Protein AF-A0A8K0RUJ5-F1 (afdb_monomer_lite)

Secondary structure (DSSP, 8-state):
---HHHHHHHHHHHHTTTTS--EEE-TTS-EEEES-EEEETTTTEEEEGGGBPTTS-PBPPTTPPP-EEE-TTS-EEE---

Sequence (81 aa):
MHFTSTLSVLATALSLAVGTSAWAQSGDGTWVANNEWHYLYRTGWTAHQSCTWMNTEDPREEGTACAYWTNGQGGTFNGRK

Structure (mmCIF, N/CA/C/O backbone):
data_AF-A0A8K0RUJ5-F1
#
_entry.id   AF-A0A8K0RUJ5-F1
#
loop_
_atom_site.group_PDB
_atom_site.id
_atom_site.type_symbol
_atom_site.label_atom_id
_atom_site.label_alt_id
_atom_site.label_comp_id
_atom_site.label_asym_id
_atom_site.label_entity_id
_atom_site.label_seq_id
_atom_site.pdbx_PDB_ins_code
_atom_site.Cartn_x
_atom_site.Cartn_y
_atom_site.Cartn_z
_atom_site.occupancy
_atom_site.B_iso_or_equiv
_atom_site.auth_seq_id
_atom_site.auth_comp_id
_atom_site.auth_asym_id
_atom_site.auth_atom_id
_atom_site.pdbx_PDB_model_num
ATOM 1 N N . MET A 1 1 ? -24.771 -3.757 17.201 1.00 38.59 1 MET A N 1
ATOM 2 C CA . MET A 1 1 ? -23.313 -3.963 17.077 1.00 38.59 1 MET A CA 1
ATOM 3 C C . MET A 1 1 ? -22.729 -2.680 16.502 1.00 38.59 1 MET A C 1
ATOM 5 O O . MET A 1 1 ? -23.040 -2.347 15.366 1.00 38.59 1 MET A O 1
ATOM 9 N N . HIS A 1 2 ? -22.010 -1.900 17.312 1.00 38.28 2 HIS A N 1
ATOM 10 C CA . HIS A 1 2 ? -21.340 -0.666 16.886 1.00 38.28 2 HIS A CA 1
ATOM 11 C C . HIS A 1 2 ? -20.090 -1.038 16.068 1.00 38.28 2 HIS A C 1
ATOM 13 O O . HIS A 1 2 ? -18.999 -1.132 16.614 1.00 38.28 2 HIS A O 1
ATOM 19 N N . PHE A 1 3 ? -20.253 -1.294 14.769 1.00 48.41 3 PHE A N 1
ATOM 20 C CA . PHE A 1 3 ? -19.123 -1.443 13.835 1.00 48.41 3 PHE A CA 1
ATOM 21 C C . PHE A 1 3 ? -18.756 -0.127 13.134 1.00 48.41 3 PHE A C 1
ATOM 23 O O . PHE A 1 3 ? -17.755 -0.050 12.433 1.00 48.41 3 PHE A O 1
ATOM 30 N N . THR A 1 4 ? -19.531 0.934 13.356 1.00 51.38 4 THR A N 1
ATOM 31 C CA . THR A 1 4 ? -19.315 2.232 12.710 1.00 51.38 4 THR A CA 1
ATOM 32 C C . THR A 1 4 ? -18.158 3.015 13.339 1.00 51.38 4 THR A C 1
ATOM 34 O O . THR A 1 4 ? -17.495 3.782 12.655 1.00 51.38 4 THR A O 1
ATOM 37 N N . SER A 1 5 ? -17.860 2.814 14.628 1.00 54.88 5 SER A N 1
ATOM 38 C CA . SER A 1 5 ? -16.907 3.676 15.344 1.00 54.88 5 SER A CA 1
ATOM 39 C C . SER A 1 5 ? -15.442 3.460 14.955 1.00 54.88 5 SER A C 1
ATOM 41 O O . SER A 1 5 ? -14.697 4.430 14.903 1.00 54.88 5 SER A O 1
ATOM 43 N N . THR A 1 6 ? -15.005 2.236 14.658 1.00 58.03 6 THR A N 1
ATOM 44 C CA . THR A 1 6 ? -13.592 1.964 14.336 1.00 58.03 6 THR A CA 1
ATOM 45 C C . THR A 1 6 ? -13.224 2.421 12.929 1.00 58.03 6 THR A C 1
ATOM 47 O O . THR A 1 6 ? -12.212 3.092 12.762 1.00 58.03 6 THR A O 1
ATOM 50 N N . LEU A 1 7 ? -14.074 2.135 11.937 1.00 61.03 7 LEU A N 1
ATOM 51 C CA . LEU A 1 7 ? -13.896 2.585 10.550 1.00 61.03 7 LEU A CA 1
ATOM 52 C C . LEU A 1 7 ? -13.931 4.111 10.435 1.00 61.03 7 LEU A C 1
ATOM 54 O O . LEU A 1 7 ? -13.105 4.692 9.735 1.00 61.03 7 LEU A O 1
ATOM 58 N N . SER A 1 8 ? -14.838 4.772 11.164 1.00 59.88 8 SER A N 1
ATOM 59 C CA . SER A 1 8 ? -14.874 6.233 11.204 1.00 59.88 8 SER A CA 1
ATOM 60 C C . SER A 1 8 ? -13.620 6.818 11.851 1.00 59.88 8 SER A C 1
ATOM 62 O O . SER A 1 8 ? -13.048 7.734 11.281 1.00 59.88 8 SER A O 1
ATOM 64 N N . VAL A 1 9 ? -13.140 6.274 12.978 1.00 65.44 9 VAL A N 1
ATOM 65 C CA . VAL A 1 9 ? -11.898 6.744 13.629 1.00 65.44 9 VAL A CA 1
ATOM 66 C C . VAL A 1 9 ? -10.672 6.537 12.733 1.00 65.44 9 VAL A C 1
ATOM 68 O O . VAL A 1 9 ? -9.817 7.420 12.668 1.00 65.44 9 VAL A O 1
ATOM 71 N N . LEU A 1 10 ? -10.611 5.415 12.006 1.00 68.00 10 LEU A N 1
ATOM 72 C CA . LEU A 1 10 ? -9.571 5.139 11.013 1.00 68.00 10 LEU A CA 1
ATOM 73 C C . LEU A 1 10 ? -9.567 6.229 9.930 1.00 68.00 10 LEU A C 1
ATOM 75 O O . LEU A 1 10 ? -8.548 6.873 9.696 1.00 68.00 10 LEU A O 1
ATOM 79 N N . ALA A 1 11 ? -10.728 6.501 9.329 1.00 66.81 11 ALA A N 1
ATOM 80 C CA . ALA A 1 11 ? -10.861 7.509 8.283 1.00 66.81 11 ALA A CA 1
ATOM 81 C C . ALA A 1 11 ? -10.443 8.906 8.764 1.00 66.81 11 ALA A C 1
ATOM 83 O O . ALA A 1 11 ? -9.721 9.597 8.044 1.00 66.81 11 ALA A O 1
ATOM 84 N N . THR A 1 12 ? -10.832 9.319 9.977 1.00 63.91 12 THR A N 1
ATOM 85 C CA . THR A 1 12 ? -10.447 10.632 10.516 1.00 63.91 12 THR A CA 1
ATOM 86 C C . THR A 1 12 ? -8.939 10.733 10.729 1.00 63.91 12 THR A C 1
ATOM 88 O O . THR A 1 12 ? -8.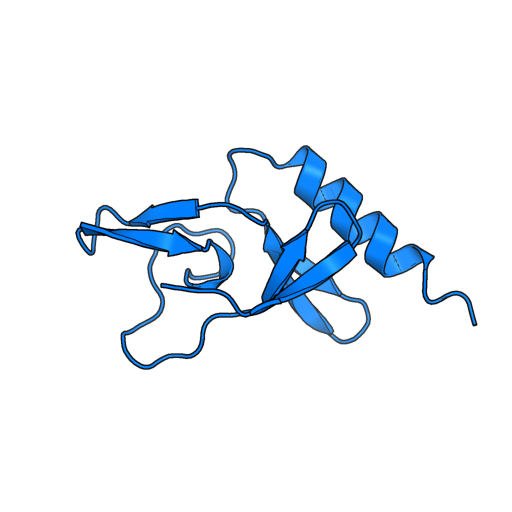342 11.734 10.340 1.00 63.91 12 THR A O 1
ATOM 91 N N . ALA A 1 13 ? -8.312 9.697 11.302 1.00 68.19 13 ALA A N 1
ATOM 92 C CA . ALA A 1 13 ? -6.874 9.677 11.568 1.00 68.19 13 ALA A CA 1
ATOM 93 C C . ALA A 1 13 ? -6.040 9.731 10.277 1.00 68.19 13 ALA A C 1
ATOM 95 O O . ALA A 1 13 ? -5.067 10.478 10.216 1.00 68.19 13 ALA A O 1
ATOM 96 N N . LEU A 1 14 ? -6.447 9.004 9.231 1.00 70.44 14 LEU A N 1
ATOM 97 C CA . LEU A 1 14 ? -5.778 9.059 7.927 1.00 70.44 14 LEU A CA 1
ATOM 98 C C . LEU A 1 14 ? -6.063 10.367 7.170 1.00 70.44 14 LEU A C 1
ATOM 100 O O . LEU A 1 14 ? -5.168 10.903 6.525 1.00 70.44 14 LEU A O 1
ATOM 104 N N . SER A 1 15 ? -7.264 10.940 7.305 1.00 64.50 15 SER A N 1
ATOM 105 C CA . SER A 1 15 ? -7.598 12.238 6.688 1.00 64.50 15 SER A CA 1
ATOM 106 C C . SER A 1 15 ? -6.803 13.402 7.289 1.00 64.50 15 SER A C 1
ATOM 108 O O . SER A 1 15 ? -6.544 14.382 6.600 1.00 64.50 15 SER A O 1
ATOM 110 N N . LEU A 1 16 ? -6.402 13.302 8.561 1.00 63.38 16 LEU A N 1
ATOM 111 C CA . LEU A 1 16 ? -5.506 14.258 9.229 1.00 63.38 16 LEU A CA 1
ATOM 112 C C . LEU A 1 16 ? -4.048 14.134 8.760 1.00 63.38 16 LEU A C 1
ATOM 114 O O . LEU A 1 16 ? -3.261 15.049 8.983 1.00 63.38 16 LEU A O 1
ATOM 118 N N . ALA A 1 17 ? -3.694 13.020 8.120 1.00 67.50 17 ALA A N 1
ATOM 119 C CA . ALA A 1 17 ? -2.338 12.686 7.703 1.00 67.50 17 ALA A CA 1
ATOM 120 C C . ALA A 1 17 ? -2.113 12.891 6.190 1.00 67.50 17 ALA A C 1
ATOM 122 O O . ALA A 1 17 ? -1.232 12.270 5.599 1.00 67.50 17 ALA A O 1
ATOM 123 N N . VAL A 1 18 ? -2.916 13.756 5.562 1.00 63.25 18 VAL A N 1
ATOM 124 C CA . VAL A 1 18 ? -2.759 14.169 4.158 1.00 63.25 18 VAL A CA 1
ATOM 125 C C . VAL A 1 18 ? -1.341 14.672 3.880 1.00 63.25 18 VAL A C 1
ATOM 127 O O . VAL A 1 18 ? -0.845 15.548 4.590 1.00 63.25 18 VAL A O 1
ATOM 130 N N . GLY A 1 19 ? -0.700 14.150 2.835 1.00 63.53 19 GLY A N 1
ATOM 1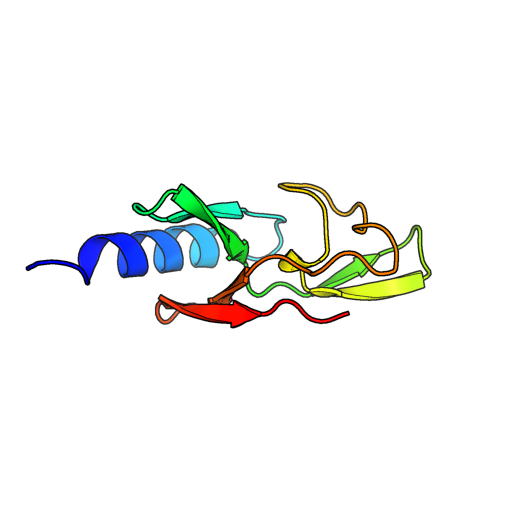31 C CA . GLY A 1 19 ? 0.687 14.487 2.497 1.00 63.53 19 GLY A CA 1
ATOM 132 C C . GLY A 1 19 ? 1.713 13.539 3.118 1.00 63.53 19 GLY A C 1
ATOM 133 O O . GLY A 1 19 ? 2.914 13.779 2.991 1.00 63.53 19 GLY A O 1
ATOM 134 N N . THR A 1 20 ? 1.275 12.512 3.852 1.00 69.50 20 THR A N 1
ATOM 135 C CA . THR A 1 20 ? 2.165 11.591 4.564 1.00 69.50 20 THR A CA 1
ATOM 136 C C . THR A 1 20 ? 1.809 10.146 4.272 1.00 69.50 20 THR A C 1
ATOM 138 O O . THR A 1 20 ? 0.645 9.790 4.091 1.00 69.50 20 THR A O 1
ATOM 141 N N . SER A 1 21 ? 2.823 9.283 4.306 1.00 72.38 21 SER A N 1
ATOM 142 C CA . SER A 1 21 ? 2.644 7.845 4.156 1.00 72.38 21 SER A CA 1
ATOM 143 C C . SER A 1 21 ? 2.030 7.224 5.423 1.00 72.38 21 SER A C 1
ATOM 145 O O . SER A 1 21 ? 2.659 6.403 6.081 1.00 72.38 21 SER A O 1
ATOM 147 N N . ALA A 1 22 ? 0.793 7.582 5.776 1.00 80.12 22 ALA A N 1
ATOM 148 C CA . ALA A 1 22 ? 0.105 7.076 6.960 1.00 80.12 22 ALA A CA 1
ATOM 149 C C . ALA A 1 22 ? -0.582 5.722 6.731 1.00 80.12 22 ALA A C 1
ATOM 151 O O . ALA A 1 22 ? -1.282 5.513 5.737 1.00 80.12 22 ALA A O 1
ATOM 152 N N . TRP A 1 23 ? -0.407 4.810 7.683 1.00 85.62 23 TRP A N 1
ATOM 153 C CA . TRP A 1 23 ? -1.074 3.512 7.726 1.00 85.62 23 TRP A CA 1
ATOM 154 C C . TRP A 1 23 ? -1.805 3.346 9.048 1.00 85.62 23 TRP A C 1
ATOM 156 O O . TRP A 1 23 ? -1.330 3.794 10.092 1.00 85.62 23 TRP A O 1
ATOM 166 N N . ALA A 1 24 ? -2.939 2.658 9.018 1.00 83.56 24 ALA A N 1
ATOM 167 C CA . ALA A 1 24 ? -3.676 2.331 10.224 1.00 83.56 24 ALA A CA 1
ATOM 168 C C . ALA A 1 24 ? -4.149 0.880 10.203 1.00 83.56 24 ALA A C 1
ATOM 170 O O . ALA A 1 24 ? -4.439 0.312 9.149 1.00 83.56 24 ALA A O 1
ATOM 171 N N . GLN A 1 25 ? -4.222 0.280 11.387 1.00 84.12 25 GLN A N 1
ATOM 172 C CA . GLN A 1 25 ? -4.731 -1.070 11.554 1.00 84.12 25 GLN A CA 1
ATOM 173 C C . GLN A 1 25 ? -6.205 -1.007 11.948 1.00 84.12 25 GLN A C 1
ATOM 175 O O . GLN A 1 25 ? -6.577 -0.367 12.932 1.00 84.12 25 GLN A O 1
ATOM 180 N N . SER A 1 26 ? -7.049 -1.665 11.164 1.00 75.38 26 SER A N 1
ATOM 181 C CA . SER A 1 26 ? -8.448 -1.894 11.497 1.00 75.38 26 SER A CA 1
ATOM 182 C C . SER A 1 26 ? -8.563 -2.892 12.659 1.00 75.38 26 SER A C 1
ATOM 184 O O . SER A 1 26 ? -7.645 -3.660 12.948 1.00 75.38 26 SER A O 1
ATOM 186 N N . GLY A 1 27 ? -9.702 -2.882 13.358 1.00 72.31 27 GLY A N 1
ATOM 187 C CA . GLY A 1 27 ? -9.934 -3.715 14.547 1.00 72.31 27 GLY A CA 1
ATOM 188 C C . GLY A 1 27 ? -9.948 -5.228 14.283 1.00 72.31 27 GLY A C 1
ATOM 189 O O . GLY A 1 27 ? -9.860 -6.010 15.222 1.00 72.31 27 GLY A O 1
ATOM 190 N N . ASP A 1 28 ? -10.038 -5.638 13.020 1.00 78.31 28 ASP A N 1
ATOM 191 C CA . ASP A 1 28 ? -9.891 -7.018 12.539 1.00 78.31 28 ASP A CA 1
ATOM 192 C C . ASP A 1 28 ? -8.423 -7.413 12.267 1.00 78.31 28 ASP A C 1
ATOM 194 O O . ASP A 1 28 ? -8.148 -8.541 11.867 1.00 78.31 28 ASP A O 1
ATOM 198 N N . GLY A 1 29 ? -7.476 -6.495 12.481 1.00 80.12 29 GLY A N 1
ATOM 199 C CA . GLY A 1 29 ? -6.049 -6.687 12.231 1.00 80.12 29 GLY A CA 1
ATOM 200 C C . GLY A 1 29 ? -5.597 -6.309 10.817 1.00 80.12 29 GLY A C 1
ATOM 201 O O . GLY A 1 29 ? -4.390 -6.315 10.557 1.00 80.12 29 GLY A O 1
ATOM 202 N N . THR A 1 30 ? -6.521 -5.941 9.923 1.00 82.88 30 THR A N 1
ATOM 203 C CA . THR A 1 30 ? -6.216 -5.546 8.541 1.00 82.88 30 THR A CA 1
ATOM 204 C C . THR A 1 30 ? -5.519 -4.188 8.505 1.00 82.88 30 THR A C 1
ATOM 206 O O . THR A 1 30 ? -5.990 -3.222 9.102 1.00 82.88 30 THR A O 1
ATOM 209 N N . TRP A 1 31 ? -4.412 -4.082 7.769 1.00 84.62 31 TRP A N 1
ATOM 210 C CA . TRP A 1 31 ? -3.719 -2.810 7.553 1.00 84.62 31 TRP A CA 1
ATOM 211 C C . TRP A 1 31 ? -4.272 -2.067 6.342 1.00 84.62 31 TRP A C 1
ATOM 213 O O . TRP A 1 31 ? -4.397 -2.634 5.254 1.00 84.62 31 TRP A O 1
ATOM 223 N N . VAL A 1 32 ? -4.564 -0.785 6.543 1.00 85.50 32 VAL A N 1
ATOM 224 C CA . VAL A 1 32 ? -5.185 0.093 5.556 1.00 85.50 32 VAL A CA 1
ATOM 225 C C . VAL A 1 32 ? -4.362 1.375 5.433 1.00 85.50 32 VAL A C 1
ATOM 227 O O . VAL A 1 32 ? -4.076 2.042 6.427 1.00 85.50 32 VAL A O 1
ATOM 230 N N . ALA A 1 33 ? -3.952 1.699 4.211 1.00 88.31 33 ALA A N 1
ATOM 231 C CA . ALA A 1 33 ? -3.206 2.913 3.887 1.00 88.31 33 ALA A CA 1
ATOM 232 C C . ALA A 1 33 ? -4.137 4.109 3.627 1.00 88.31 33 ALA A C 1
ATOM 234 O O . ALA A 1 33 ? -5.342 3.941 3.395 1.00 88.31 33 ALA A O 1
ATOM 235 N N . ASN A 1 34 ? -3.572 5.319 3.620 1.00 82.44 34 ASN A N 1
ATOM 236 C CA . ASN A 1 34 ? -4.294 6.504 3.165 1.00 82.44 34 ASN A CA 1
ATOM 237 C C . ASN A 1 34 ? -4.592 6.392 1.664 1.00 82.44 34 ASN A C 1
ATOM 239 O O . ASN A 1 34 ? -3.897 5.686 0.925 1.00 82.44 34 ASN A O 1
ATOM 243 N N . ASN A 1 35 ? -5.616 7.108 1.200 1.00 83.62 35 ASN A N 1
ATOM 244 C CA . ASN A 1 35 ? -5.867 7.281 -0.227 1.00 83.62 35 ASN A CA 1
ATOM 245 C C . ASN A 1 35 ? -4.894 8.300 -0.832 1.00 83.62 35 ASN A C 1
ATOM 247 O O . ASN A 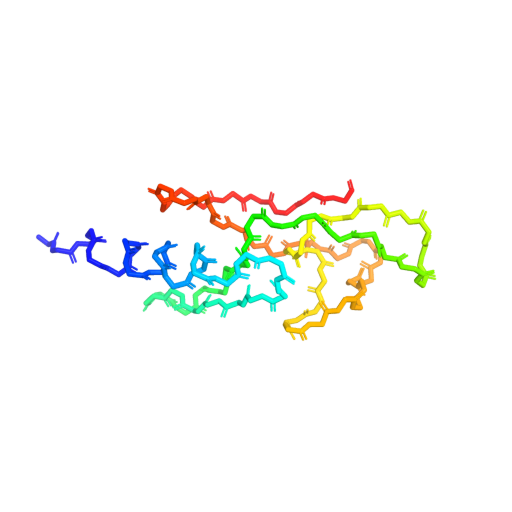1 35 ? -5.301 9.369 -1.291 1.00 83.62 35 ASN A O 1
ATOM 251 N N . GLU A 1 36 ? -3.607 7.985 -0.792 1.00 83.06 36 GLU A N 1
ATOM 252 C CA . GLU A 1 36 ? -2.561 8.872 -1.273 1.00 83.06 36 GLU A CA 1
ATOM 253 C C . GLU A 1 36 ? -1.807 8.236 -2.437 1.00 83.06 36 GLU A C 1
ATOM 255 O O . GLU A 1 36 ? -1.544 7.032 -2.450 1.00 83.06 36 GLU A O 1
ATOM 260 N N . TRP A 1 37 ? -1.502 9.045 -3.449 1.00 83.25 37 TRP A N 1
ATOM 261 C CA . TRP A 1 37 ? -0.710 8.632 -4.602 1.00 83.25 37 TRP A CA 1
ATOM 262 C C . TRP A 1 37 ? 0.712 9.147 -4.427 1.00 83.25 37 TRP A C 1
ATOM 264 O O . TRP A 1 37 ? 0.922 10.357 -4.371 1.00 83.25 37 TRP A O 1
ATOM 274 N N . HIS A 1 38 ? 1.681 8.237 -4.395 1.00 77.06 38 HIS A N 1
ATOM 275 C CA . HIS A 1 38 ? 3.097 8.583 -4.344 1.00 77.06 38 HIS A CA 1
ATOM 276 C C . HIS A 1 38 ? 3.742 8.337 -5.702 1.00 77.06 38 HIS A C 1
ATOM 278 O O . HIS A 1 38 ? 3.538 7.292 -6.326 1.00 77.06 38 HIS A O 1
ATOM 284 N N . TYR A 1 39 ? 4.557 9.291 -6.147 1.00 82.25 39 TYR A N 1
ATOM 285 C CA . TYR A 1 39 ? 5.488 9.049 -7.240 1.00 82.25 39 TYR A CA 1
ATOM 286 C C . TYR A 1 39 ? 6.701 8.297 -6.693 1.00 82.25 39 TYR A C 1
ATOM 288 O O . TYR A 1 39 ? 7.491 8.842 -5.922 1.00 82.25 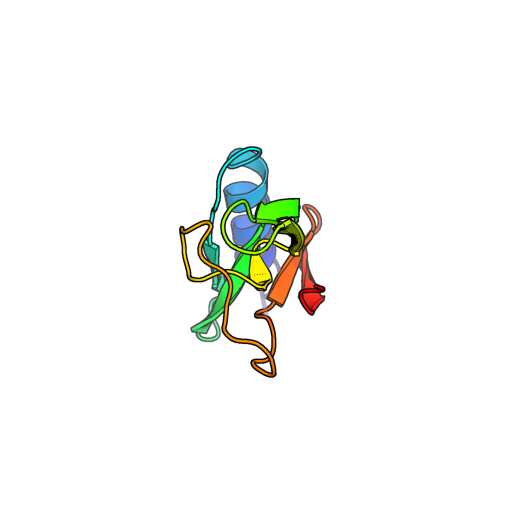39 TYR A O 1
ATOM 296 N N . LEU A 1 40 ? 6.851 7.033 -7.077 1.00 81.19 40 LEU A N 1
ATOM 297 C CA . LEU A 1 40 ? 7.908 6.177 -6.558 1.00 81.19 40 LEU A CA 1
ATOM 298 C C . LEU A 1 40 ? 9.199 6.442 -7.332 1.00 81.19 40 LEU A C 1
ATOM 300 O O . LEU A 1 40 ? 9.453 5.836 -8.371 1.00 81.19 40 LEU A O 1
ATOM 304 N N . TYR A 1 41 ? 10.045 7.338 -6.820 1.00 74.38 41 TYR A N 1
ATOM 305 C CA . TYR A 1 41 ? 11.266 7.777 -7.514 1.00 74.38 41 TYR A C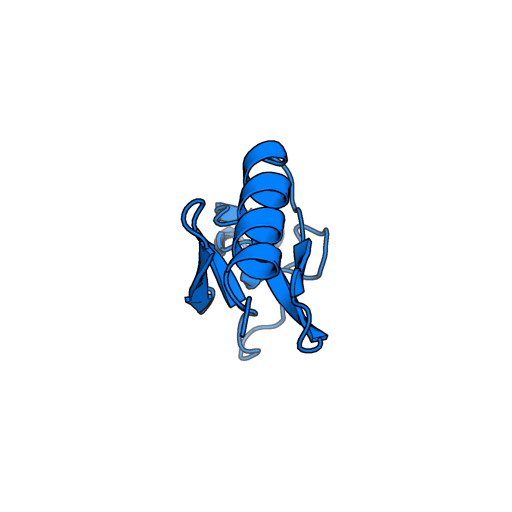A 1
ATOM 306 C C . TYR A 1 41 ? 12.239 6.628 -7.836 1.00 74.38 41 TYR A C 1
ATOM 308 O O . TYR A 1 41 ? 12.976 6.693 -8.816 1.00 74.38 41 TYR A O 1
ATOM 316 N N . ARG A 1 42 ? 12.225 5.550 -7.036 1.00 73.62 42 ARG A N 1
ATOM 317 C CA . ARG A 1 42 ? 13.041 4.347 -7.282 1.00 73.62 42 ARG A CA 1
ATOM 318 C C . ARG A 1 42 ? 12.602 3.554 -8.511 1.00 73.62 42 ARG A C 1
ATOM 320 O O . ARG A 1 42 ? 13.434 2.874 -9.101 1.00 73.62 42 ARG A O 1
ATOM 327 N N . THR A 1 43 ? 11.320 3.591 -8.864 1.00 74.69 43 THR A N 1
ATOM 328 C CA . THR A 1 43 ? 10.765 2.783 -9.960 1.00 74.69 43 THR A CA 1
ATOM 329 C C . THR A 1 43 ? 10.237 3.620 -11.122 1.00 74.69 43 THR A C 1
ATOM 331 O O . THR A 1 43 ? 10.044 3.083 -12.208 1.00 74.69 43 THR A O 1
ATOM 334 N N . GLY A 1 44 ? 10.040 4.925 -10.933 1.00 80.44 44 GLY A N 1
ATOM 335 C CA . GLY A 1 44 ? 9.671 5.878 -11.978 1.00 80.44 44 GLY A CA 1
ATOM 336 C C . GLY A 1 44 ? 8.178 5.940 -12.317 1.00 80.44 44 GLY A C 1
ATOM 337 O O . GLY A 1 44 ? 7.824 6.570 -13.313 1.00 80.44 44 GLY A O 1
ATOM 338 N N . TRP A 1 45 ? 7.302 5.320 -11.520 1.00 80.31 45 TRP A N 1
ATOM 339 C CA . TRP A 1 45 ? 5.847 5.312 -11.729 1.00 80.31 45 TRP A CA 1
ATOM 340 C C . TRP A 1 45 ? 5.079 5.720 -10.465 1.00 80.31 45 TRP A C 1
ATOM 342 O O . TRP A 1 45 ? 5.609 5.669 -9.353 1.00 80.31 45 TRP A O 1
ATOM 352 N N . THR A 1 46 ? 3.834 6.169 -10.644 1.00 84.19 46 THR A N 1
ATOM 353 C CA . THR A 1 46 ? 2.961 6.616 -9.549 1.00 84.19 46 THR A CA 1
ATOM 354 C C . THR A 1 46 ? 2.112 5.457 -9.055 1.00 84.19 46 THR A C 1
ATOM 356 O O . THR A 1 46 ? 1.400 4.855 -9.847 1.00 84.19 46 THR A O 1
ATOM 359 N N . ALA A 1 47 ? 2.131 5.186 -7.754 1.00 83.75 47 ALA A N 1
ATOM 360 C CA . ALA A 1 47 ? 1.349 4.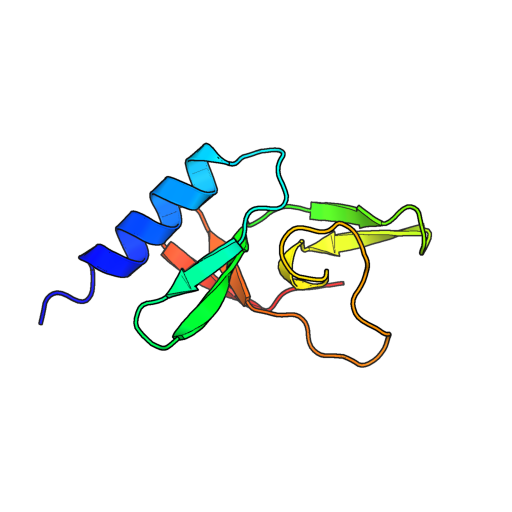122 -7.134 1.00 83.75 47 ALA A CA 1
ATOM 361 C C . ALA A 1 47 ? 0.467 4.674 -6.014 1.00 83.75 47 ALA A C 1
ATOM 363 O O . ALA A 1 47 ? 0.830 5.657 -5.364 1.00 83.75 47 ALA A O 1
ATOM 364 N N . HIS A 1 48 ? -0.641 3.995 -5.705 1.00 86.69 48 HIS A N 1
ATOM 365 C CA . HIS A 1 48 ? -1.270 4.183 -4.400 1.00 86.69 48 HIS A CA 1
ATOM 366 C C . HIS A 1 48 ? -0.281 3.825 -3.287 1.00 86.69 48 HIS A C 1
ATOM 368 O O . HIS A 1 48 ? 0.450 2.840 -3.385 1.00 86.69 48 HIS A O 1
ATOM 374 N N . GLN A 1 49 ? -0.340 4.550 -2.175 1.00 84.06 49 GLN A N 1
ATOM 375 C CA . GLN A 1 49 ? 0.426 4.273 -0.963 1.00 84.06 49 GLN A CA 1
ATOM 376 C C . GLN A 1 49 ? 0.214 2.841 -0.452 1.00 84.06 49 GLN A C 1
ATOM 378 O O . GLN A 1 49 ? 1.116 2.201 0.068 1.00 84.06 49 GLN A O 1
ATOM 383 N N . SER A 1 50 ? -0.968 2.271 -0.667 1.00 87.25 50 SER A N 1
ATOM 384 C CA . SER A 1 50 ? -1.231 0.861 -0.361 1.00 87.25 50 SER A CA 1
ATOM 385 C C . SER A 1 50 ? -0.328 -0.124 -1.124 1.00 87.25 50 SER A C 1
ATOM 387 O O . SER A 1 50 ? -0.194 -1.281 -0.725 1.00 87.25 50 SER A O 1
ATOM 389 N N . CYS A 1 51 ? 0.320 0.307 -2.204 1.00 87.25 51 CYS A N 1
ATOM 390 C CA . CYS A 1 51 ? 1.298 -0.466 -2.962 1.00 87.25 51 CYS A CA 1
ATOM 391 C C . CYS A 1 51 ? 2.745 -0.278 -2.482 1.00 87.25 51 CYS A C 1
ATOM 393 O O . CYS A 1 51 ? 3.640 -0.905 -3.055 1.00 87.25 51 CYS A O 1
ATOM 395 N N . THR A 1 52 ? 2.988 0.528 -1.446 1.00 85.56 52 THR A N 1
ATOM 396 C CA . THR A 1 52 ? 4.297 0.660 -0.796 1.00 85.56 52 THR A CA 1
ATOM 397 C C . THR A 1 52 ? 4.372 -0.178 0.481 1.00 85.56 52 THR A C 1
ATOM 399 O O . THR A 1 52 ? 3.393 -0.807 0.918 1.00 85.56 52 THR A O 1
ATOM 402 N N . TRP A 1 53 ? 5.568 -0.263 1.060 1.00 83.88 53 TRP A N 1
ATOM 403 C CA . TRP A 1 53 ? 5.738 -0.761 2.418 1.00 83.88 53 TRP A CA 1
ATOM 404 C C . TRP A 1 53 ? 5.186 0.236 3.444 1.00 83.88 53 TRP A C 1
ATOM 406 O O . TRP A 1 53 ? 5.015 1.428 3.192 1.00 83.88 53 TRP A O 1
ATOM 416 N N . MET A 1 54 ? 4.835 -0.292 4.615 1.00 83.12 54 MET A N 1
ATOM 417 C CA . MET A 1 54 ? 4.155 0.481 5.645 1.00 83.12 54 MET A CA 1
ATOM 418 C C . MET A 1 54 ? 5.009 1.661 6.104 1.00 83.12 54 MET A C 1
ATOM 420 O O . MET A 1 54 ? 6.154 1.472 6.499 1.00 83.12 54 MET A O 1
ATOM 424 N N . ASN A 1 55 ? 4.431 2.861 6.072 1.00 75.50 55 ASN A N 1
ATOM 425 C CA . ASN A 1 55 ? 5.095 4.125 6.395 1.00 75.50 55 ASN A CA 1
ATOM 426 C C . ASN A 1 55 ? 6.366 4.409 5.576 1.00 75.50 55 ASN A C 1
ATOM 428 O O . ASN A 1 55 ? 7.250 5.127 6.042 1.00 75.50 55 ASN A O 1
ATOM 432 N N . THR A 1 56 ? 6.468 3.863 4.361 1.00 78.06 56 THR A N 1
ATOM 433 C CA . THR A 1 56 ? 7.554 4.181 3.431 1.00 78.06 56 THR A CA 1
ATOM 434 C C . THR A 1 56 ? 7.021 4.502 2.038 1.00 78.06 56 THR A C 1
ATOM 436 O O . THR A 1 56 ? 5.881 4.188 1.685 1.00 78.06 56 THR A O 1
ATOM 439 N N . GLU A 1 57 ? 7.889 5.094 1.224 1.00 76.38 57 GLU A N 1
ATOM 440 C CA . GLU A 1 57 ? 7.692 5.280 -0.217 1.00 76.38 57 GLU A CA 1
ATOM 441 C C . GLU A 1 57 ? 8.409 4.186 -1.025 1.00 76.38 57 GLU A C 1
ATOM 443 O O . GLU A 1 57 ? 8.661 4.333 -2.220 1.00 76.38 57 GLU A O 1
ATOM 448 N N . ASP A 1 58 ? 8.768 3.074 -0.375 1.00 82.12 58 ASP A N 1
ATOM 449 C CA . ASP A 1 58 ? 9.406 1.958 -1.057 1.00 82.12 58 ASP A CA 1
ATOM 450 C C . ASP A 1 58 ? 8.329 1.061 -1.689 1.00 82.12 58 ASP A C 1
ATOM 452 O O . ASP A 1 58 ? 7.458 0.552 -0.972 1.00 82.12 58 ASP A O 1
ATOM 456 N N . PRO A 1 59 ? 8.370 0.838 -3.015 1.00 81.06 59 PRO A N 1
ATOM 457 C CA . PRO A 1 59 ? 7.414 -0.025 -3.689 1.00 81.06 59 PRO A CA 1
ATOM 458 C C . PRO A 1 59 ? 7.457 -1.442 -3.132 1.00 81.06 59 PRO A C 1
ATOM 460 O O . PRO A 1 59 ? 8.526 -2.010 -2.896 1.00 81.06 59 PRO A O 1
ATOM 463 N N . ARG A 1 60 ? 6.286 -2.068 -3.041 1.00 82.00 60 ARG A N 1
ATOM 464 C CA . ARG A 1 60 ? 6.210 -3.527 -2.980 1.00 82.00 60 ARG A CA 1
ATOM 465 C C . ARG A 1 60 ? 6.683 -4.109 -4.301 1.00 82.00 60 ARG A C 1
ATOM 467 O O . ARG A 1 60 ? 6.334 -3.584 -5.365 1.00 82.00 60 ARG A O 1
ATOM 474 N N . GLU A 1 61 ? 7.389 -5.230 -4.207 1.00 79.75 61 GLU A N 1
ATOM 475 C CA . GLU A 1 61 ? 7.905 -5.983 -5.348 1.00 79.75 61 GLU A CA 1
ATOM 476 C C . GLU A 1 61 ? 6.841 -6.189 -6.437 1.00 79.75 61 GLU A C 1
ATOM 478 O O . GLU A 1 61 ? 5.628 -6.270 -6.182 1.00 79.75 61 GLU A O 1
ATOM 483 N N . GLU A 1 62 ? 7.299 -6.239 -7.684 1.00 71.62 62 GLU A N 1
ATOM 484 C CA . GLU A 1 62 ? 6.447 -6.538 -8.828 1.00 71.62 62 GLU A CA 1
ATOM 485 C C . GLU A 1 62 ? 5.781 -7.913 -8.642 1.00 71.62 62 GLU A C 1
ATOM 487 O O . GLU A 1 62 ? 6.389 -8.850 -8.135 1.00 71.62 62 GLU A O 1
ATOM 492 N N . GLY A 1 63 ? 4.488 -8.020 -8.959 1.00 70.62 63 GLY A N 1
ATOM 493 C CA . GLY A 1 63 ? 3.700 -9.233 -8.702 1.00 70.62 63 GLY A CA 1
ATOM 494 C C . GLY A 1 63 ? 3.163 -9.385 -7.271 1.00 70.62 63 GLY A C 1
ATOM 495 O O . GLY A 1 63 ? 2.271 -10.202 -7.050 1.00 70.62 63 GLY A O 1
ATOM 496 N N . THR A 1 64 ? 3.605 -8.567 -6.309 1.00 79.06 64 THR A N 1
ATOM 497 C CA . THR A 1 64 ? 2.997 -8.544 -4.968 1.00 79.06 64 THR A CA 1
ATOM 498 C C . THR A 1 64 ? 1.700 -7.735 -4.981 1.00 79.06 64 THR A C 1
ATOM 500 O O . THR A 1 64 ? 1.679 -6.593 -5.458 1.00 79.06 64 THR A O 1
ATOM 503 N N . ALA A 1 65 ? 0.629 -8.313 -4.427 1.00 82.25 65 ALA A N 1
ATOM 504 C CA . ALA A 1 65 ? -0.645 -7.627 -4.244 1.00 82.25 65 ALA A CA 1
ATOM 505 C C . ALA A 1 65 ? -0.474 -6.388 -3.351 1.00 82.25 65 ALA A C 1
ATOM 507 O O . ALA A 1 65 ? 0.194 -6.434 -2.314 1.00 82.25 65 ALA A O 1
ATOM 508 N N . CYS A 1 66 ? -1.081 -5.272 -3.755 1.00 85.50 66 CYS A N 1
ATOM 509 C CA . CYS A 1 66 ? -1.125 -4.087 -2.910 1.00 85.50 66 CYS A CA 1
ATOM 510 C C . CYS A 1 66 ? -2.018 -4.334 -1.694 1.00 85.50 66 CYS A C 1
ATOM 512 O O . CYS A 1 66 ? -2.961 -5.123 -1.749 1.00 85.50 66 CYS A O 1
ATOM 514 N N . ALA A 1 67 ? -1.733 -3.626 -0.607 1.00 86.81 67 ALA A N 1
ATOM 515 C CA . ALA A 1 67 ? -2.623 -3.579 0.538 1.00 86.81 67 ALA A CA 1
ATOM 516 C C . ALA A 1 67 ? -3.928 -2.837 0.195 1.00 86.81 67 ALA A C 1
ATOM 518 O O . ALA A 1 67 ? -4.159 -2.383 -0.933 1.00 86.81 67 ALA A O 1
ATOM 519 N N . TYR A 1 68 ? -4.780 -2.687 1.200 1.00 86.38 68 TYR A N 1
ATOM 520 C CA . TYR A 1 68 ? -5.982 -1.881 1.089 1.00 86.38 68 TYR A CA 1
ATOM 521 C C . TYR A 1 68 ? -5.693 -0.412 1.408 1.00 86.38 68 TYR A C 1
ATOM 523 O O . TYR A 1 68 ? -4.769 -0.099 2.158 1.00 86.38 68 TYR A O 1
ATOM 531 N N . TRP A 1 69 ? -6.498 0.494 0.864 1.00 86.69 69 TRP A N 1
ATOM 532 C CA . TRP A 1 69 ? -6.550 1.903 1.252 1.00 86.69 69 TRP A CA 1
ATOM 533 C C . TRP A 1 69 ? -7.976 2.287 1.648 1.00 86.69 69 TRP A C 1
ATOM 535 O O . TRP A 1 69 ? -8.928 1.649 1.197 1.00 86.69 69 TRP A O 1
ATOM 545 N N . THR A 1 70 ? -8.135 3.309 2.491 1.00 81.69 70 THR A N 1
ATOM 546 C CA . THR A 1 70 ? -9.458 3.837 2.860 1.00 81.69 70 THR A CA 1
ATOM 547 C C . THR A 1 70 ? -9.693 5.208 2.254 1.00 81.69 70 THR A C 1
ATOM 549 O O . THR A 1 70 ? -8.787 6.036 2.211 1.00 81.69 70 THR A O 1
ATOM 552 N N . ASN A 1 71 ? -10.920 5.486 1.818 1.00 76.19 71 ASN A N 1
ATOM 553 C CA . ASN A 1 71 ? -11.334 6.858 1.550 1.00 76.19 71 ASN A CA 1
ATOM 554 C C . ASN A 1 71 ? -11.665 7.581 2.875 1.00 76.19 71 ASN A C 1
ATOM 556 O O . ASN A 1 71 ? -11.895 6.944 3.908 1.00 76.19 71 ASN A O 1
ATOM 560 N N . GLY A 1 72 ? -11.745 8.915 2.843 1.00 67.75 72 GLY A N 1
ATOM 561 C CA . GLY A 1 72 ? -12.147 9.732 4.002 1.00 67.75 72 GLY A CA 1
ATOM 562 C C . GLY A 1 72 ? -13.588 9.495 4.487 1.00 67.75 72 GLY A C 1
ATOM 563 O O . GLY A 1 72 ? -14.026 10.117 5.447 1.00 67.75 72 GLY A O 1
ATOM 564 N N . GLN A 1 73 ? -14.335 8.597 3.837 1.00 73.12 73 GLN A N 1
ATOM 565 C CA . GLN A 1 73 ? -15.686 8.168 4.206 1.00 73.12 73 GLN A CA 1
ATOM 566 C C . GLN A 1 73 ? -15.684 6.773 4.871 1.00 73.12 73 GLN A C 1
ATOM 568 O O . GLN A 1 73 ? -16.750 6.244 5.176 1.00 73.12 73 GLN A O 1
ATOM 573 N N . GLY A 1 74 ? -14.507 6.168 5.095 1.00 71.38 74 GLY A N 1
ATOM 574 C CA . GLY A 1 74 ? -14.348 4.844 5.712 1.00 71.38 74 GLY A CA 1
ATOM 575 C C . GLY A 1 74 ? -14.553 3.658 4.763 1.00 71.38 74 GLY A C 1
ATOM 576 O O . GLY A 1 74 ? -14.625 2.517 5.208 1.00 71.38 74 GLY A O 1
ATOM 577 N N . GLY A 1 75 ? -14.667 3.894 3.458 1.00 79.44 75 GLY A N 1
ATOM 578 C CA . GLY A 1 75 ? -14.710 2.841 2.447 1.00 79.44 75 GLY A CA 1
ATOM 579 C C . GLY A 1 75 ? -13.316 2.285 2.184 1.00 79.44 75 GLY A C 1
ATOM 580 O O . GLY A 1 75 ? -12.403 3.053 1.902 1.00 79.44 75 GLY A O 1
ATOM 581 N N . THR A 1 76 ? -13.157 0.964 2.252 1.00 81.81 76 THR A N 1
ATOM 582 C CA . THR A 1 76 ? -11.890 0.265 1.984 1.00 81.81 76 THR A CA 1
ATOM 583 C C . THR A 1 76 ? -11.843 -0.258 0.548 1.00 81.81 76 THR A C 1
ATOM 585 O O . THR A 1 76 ? -12.799 -0.871 0.072 1.00 81.81 76 THR A O 1
ATOM 588 N N . PHE A 1 77 ? -10.725 -0.046 -0.140 1.00 84.62 77 PHE A N 1
ATOM 589 C CA . PHE A 1 77 ? -10.525 -0.397 -1.545 1.00 84.62 77 PHE A CA 1
ATOM 590 C C . PHE A 1 77 ? -9.136 -1.002 -1.769 1.00 84.62 77 PHE A C 1
ATOM 592 O O . PHE A 1 77 ? -8.214 -0.797 -0.984 1.00 84.62 77 PHE A O 1
ATOM 599 N N . ASN A 1 78 ? -8.966 -1.737 -2.868 1.00 84.12 78 ASN A N 1
ATOM 600 C CA . ASN A 1 78 ? -7.670 -2.304 -3.239 1.00 84.12 78 ASN A CA 1
ATOM 601 C C . ASN A 1 78 ? -6.715 -1.234 -3.782 1.00 84.12 78 ASN A C 1
ATOM 603 O O . ASN A 1 78 ? -7.109 -0.391 -4.600 1.00 84.12 78 ASN A O 1
ATOM 607 N N . GLY A 1 79 ? -5.451 -1.302 -3.360 1.00 81.31 79 GLY A N 1
ATOM 608 C CA . GLY A 1 79 ? -4.368 -0.507 -3.927 1.00 81.31 79 GLY A CA 1
ATOM 609 C C . GLY A 1 79 ? -4.159 -0.776 -5.410 1.00 81.31 79 GLY A C 1
ATOM 610 O O . GLY A 1 79 ? -4.414 -1.879 -5.897 1.00 81.31 79 GLY A O 1
ATOM 611 N N . ARG A 1 80 ? -3.722 0.256 -6.135 1.00 78.12 80 ARG A N 1
ATOM 612 C CA . ARG A 1 80 ? -3.440 0.178 -7.567 1.00 78.12 80 ARG A CA 1
ATOM 613 C C . ARG A 1 80 ? -2.080 0.783 -7.873 1.00 78.12 80 ARG A C 1
ATOM 615 O O . ARG A 1 80 ? -1.671 1.750 -7.231 1.00 78.12 80 ARG A O 1
ATOM 622 N N . LYS A 1 81 ? -1.409 0.132 -8.816 1.00 72.31 81 LYS A N 1
ATOM 623 C CA . LYS A 1 81 ? -0.111 0.493 -9.360 1.00 72.31 81 LYS A CA 1
ATOM 624 C C . LYS A 1 81 ? -0.297 1.171 -10.708 1.00 72.31 81 LYS A C 1
ATOM 626 O O . LYS A 1 81 ? -1.262 0.773 -11.401 1.00 72.31 81 LYS A O 1
#

Foldseek 3Di:
DPPPVQLLVQLVVLVVQPPFFAWDAGPVRAIATEQDWDQLPVVRHIWGSQQAPRRDSHGDDPPDFGGWYAHSNSDIDGIDD

pLDDT: mean 75.5, std 10.76, range [38.28, 88.31]

Radius of gyration: 12.5 Å; chains: 1; bounding box: 36×24×29 Å

Organism: NCBI:txid61284